Protein AF-A0AA51J6F3-F1 (afdb_monomer_lite)

Secondary structure (DSSP, 8-state):
-------SS---------GGGGT--PPPPHHHHHHHHH-HHHHHHHHHHHHHHHHHHHHHHHHHHHHHHHHT--TT--

Radius of gyration: 22.63 Å; chains: 1; bounding box: 37×54×53 Å

Structure (mmCIF, N/CA/C/O backbone):
data_AF-A0AA51J6F3-F1
#
_entry.id   AF-A0AA51J6F3-F1
#
loop_
_atom_site.group_PDB
_atom_site.id
_atom_site.type_symbol
_atom_site.label_atom_id
_atom_site.label_alt_id
_atom_site.label_comp_id
_atom_site.label_asym_id
_atom_site.label_entity_id
_atom_site.label_seq_id
_atom_site.pdbx_PDB_ins_code
_atom_site.Cartn_x
_atom_site.Cartn_y
_atom_site.Cartn_z
_atom_site.occupancy
_atom_site.B_iso_or_equiv
_atom_site.auth_seq_id
_atom_site.auth_comp_id
_atom_site.auth_asym_id
_atom_site.auth_atom_id
_atom_site.pdbx_PDB_model_num
ATOM 1 N N . ASN A 1 1 ? -26.221 -21.370 3.228 1.00 49.34 1 ASN A N 1
ATOM 2 C CA . ASN A 1 1 ? -25.291 -22.514 3.306 1.00 49.34 1 ASN A CA 1
ATOM 3 C C . ASN A 1 1 ? -25.322 -23.254 1.983 1.00 49.34 1 ASN A C 1
ATOM 5 O O . ASN A 1 1 ? -26.370 -23.779 1.645 1.00 49.34 1 ASN A O 1
ATOM 9 N N . LEU A 1 2 ? -24.222 -23.212 1.225 1.00 69.94 2 LEU A N 1
ATOM 10 C CA . LEU A 1 2 ? -24.066 -23.797 -0.123 1.00 69.94 2 LEU A CA 1
ATOM 11 C C . LEU A 1 2 ? -23.072 -24.978 -0.114 1.00 69.94 2 LEU A C 1
ATOM 13 O O . LEU A 1 2 ? -22.434 -25.269 -1.120 1.00 69.94 2 LEU A O 1
ATOM 17 N N . GLU A 1 3 ? -22.885 -25.631 1.034 1.00 77.50 3 GLU A N 1
ATOM 18 C CA . GLU A 1 3 ? -21.917 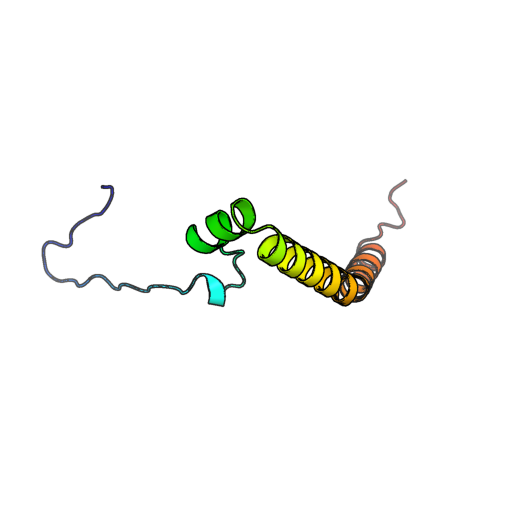-26.720 1.174 1.00 77.50 3 GLU A CA 1
ATOM 19 C C . GLU A 1 3 ? -22.579 -28.091 1.031 1.00 77.50 3 GLU A C 1
ATOM 21 O O . GLU A 1 3 ? -23.596 -28.373 1.666 1.00 77.50 3 GLU A O 1
ATOM 26 N N . TYR A 1 4 ? -21.971 -28.956 0.218 1.00 82.69 4 TYR A N 1
ATOM 27 C CA . TYR A 1 4 ? -22.355 -30.359 0.095 1.00 82.69 4 TYR A CA 1
ATOM 28 C C . TYR A 1 4 ? -21.712 -31.203 1.200 1.00 82.69 4 TYR A C 1
ATOM 30 O O . TYR A 1 4 ? -20.563 -30.977 1.587 1.00 82.69 4 TYR A O 1
ATOM 38 N N . VAL A 1 5 ? -22.449 -32.208 1.680 1.00 83.75 5 VAL A N 1
ATOM 39 C CA . VAL A 1 5 ? -22.009 -33.128 2.737 1.00 83.75 5 VAL A CA 1
ATOM 40 C C . VAL A 1 5 ? -21.634 -34.474 2.122 1.00 83.75 5 VAL A C 1
ATOM 42 O O . VAL A 1 5 ? -22.384 -35.034 1.324 1.00 83.75 5 VAL A O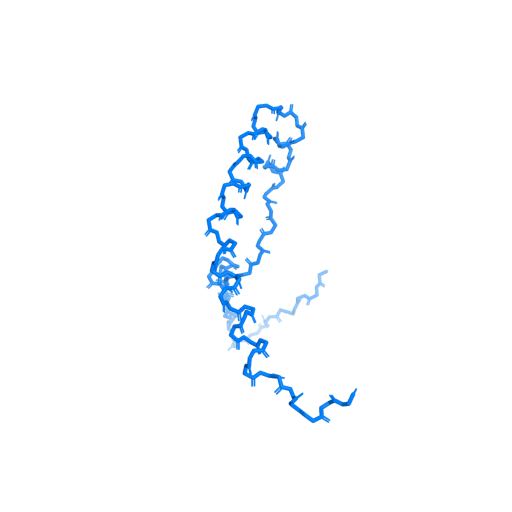 1
ATOM 45 N N . ILE A 1 6 ? -20.473 -35.007 2.502 1.00 82.00 6 ILE A N 1
ATOM 46 C CA . ILE A 1 6 ? -20.046 -36.349 2.097 1.00 82.00 6 ILE A CA 1
ATOM 47 C C . ILE A 1 6 ? -20.782 -37.373 2.969 1.00 82.00 6 ILE A C 1
ATOM 49 O O . ILE A 1 6 ? -20.656 -37.340 4.190 1.00 82.00 6 ILE A O 1
ATOM 53 N N . VAL A 1 7 ? -21.538 -38.282 2.346 1.00 85.75 7 VAL A N 1
ATOM 54 C CA . VAL A 1 7 ? -22.395 -39.248 3.060 1.00 85.75 7 VAL A CA 1
ATOM 55 C C . VAL A 1 7 ? -21.657 -40.549 3.413 1.00 85.75 7 VAL A C 1
ATOM 57 O O . VAL A 1 7 ? -21.889 -41.097 4.485 1.00 85.75 7 VAL A O 1
ATOM 60 N N . SER A 1 8 ? -20.745 -41.051 2.568 1.00 85.38 8 SER A N 1
ATOM 61 C CA . SER A 1 8 ? -19.859 -42.179 2.918 1.00 85.38 8 SER A CA 1
ATOM 62 C C . SER A 1 8 ? -18.672 -42.322 1.952 1.00 85.38 8 SER A C 1
ATOM 64 O O . SER A 1 8 ? -18.702 -41.791 0.843 1.00 85.38 8 SER A O 1
ATOM 66 N N . GLY A 1 9 ? -17.622 -43.036 2.375 1.00 85.56 9 GLY A N 1
ATOM 67 C CA . GLY A 1 9 ? -16.529 -43.497 1.503 1.00 85.56 9 GLY A CA 1
ATOM 68 C C . GLY A 1 9 ? -15.442 -42.474 1.149 1.00 85.56 9 GLY A C 1
ATOM 69 O O . GLY A 1 9 ? -14.450 -42.847 0.530 1.00 85.56 9 GLY A O 1
ATOM 70 N N . ALA A 1 10 ? -15.577 -41.211 1.560 1.00 84.62 10 ALA A N 1
ATOM 71 C CA . ALA A 1 10 ? -14.577 -40.174 1.317 1.00 84.62 10 ALA A CA 1
ATOM 72 C C . ALA A 1 10 ? -14.424 -39.233 2.522 1.00 84.62 10 ALA A C 1
ATOM 74 O O . ALA A 1 10 ? -15.299 -39.145 3.382 1.00 84.62 10 ALA A O 1
ATOM 75 N N . ARG A 1 11 ? -13.301 -38.508 2.569 1.00 80.44 11 ARG A N 1
ATOM 76 C CA . ARG A 1 11 ? -13.059 -37.410 3.516 1.00 80.44 11 ARG A CA 1
ATOM 77 C C . ARG A 1 11 ? -12.805 -36.126 2.740 1.00 80.44 11 ARG A C 1
ATOM 79 O O . ARG A 1 11 ? -12.137 -36.160 1.707 1.00 80.44 11 ARG A O 1
ATOM 86 N N . ARG A 1 12 ? -13.314 -34.999 3.237 1.00 81.25 12 ARG A N 1
ATOM 87 C CA . ARG A 1 12 ? -13.025 -33.690 2.645 1.00 81.25 12 ARG A CA 1
ATOM 88 C C . ARG A 1 12 ? -11.551 -33.376 2.889 1.00 81.25 12 ARG A C 1
ATOM 90 O O . ARG A 1 12 ? -11.077 -33.472 4.018 1.00 81.25 12 ARG A O 1
ATOM 97 N N . GLN A 1 13 ? -10.831 -33.018 1.835 1.00 79.94 13 GLN A N 1
ATOM 98 C CA . GLN A 1 13 ? -9.511 -32.425 1.983 1.00 79.94 13 GLN A CA 1
ATOM 99 C C . GLN A 1 13 ? -9.702 -30.923 2.200 1.00 79.94 13 GLN A C 1
ATOM 101 O O . GLN A 1 13 ? -10.013 -30.188 1.265 1.00 79.94 13 GLN A O 1
ATOM 106 N N . GLU A 1 14 ? -9.579 -30.474 3.446 1.00 74.62 14 GLU A N 1
ATOM 107 C CA . GLU A 1 14 ? -9.569 -29.047 3.762 1.00 74.62 14 GLU A CA 1
ATOM 108 C C . GLU A 1 14 ? -8.157 -28.489 3.582 1.00 74.62 14 GLU A C 1
ATOM 110 O O . GLU A 1 14 ? -7.357 -28.479 4.514 1.00 74.62 14 GLU A O 1
ATOM 115 N N . ASN A 1 15 ? -7.851 -28.000 2.382 1.00 72.94 15 ASN A N 1
ATOM 116 C CA . ASN A 1 15 ? -6.708 -27.111 2.211 1.00 72.94 15 ASN A CA 1
ATOM 117 C C . ASN A 1 15 ? -7.158 -25.693 2.572 1.00 72.94 15 ASN A C 1
ATOM 119 O O . ASN A 1 15 ? -7.856 -25.034 1.801 1.00 72.94 15 ASN A O 1
ATOM 123 N N . ARG A 1 16 ? -6.783 -25.239 3.769 1.00 69.44 16 ARG A N 1
ATOM 124 C CA . ARG A 1 16 ? -6.901 -23.834 4.165 1.00 69.44 16 ARG A CA 1
ATOM 125 C C . ARG A 1 16 ? -5.654 -23.133 3.663 1.00 69.44 16 ARG A C 1
ATOM 127 O O . ARG A 1 16 ? -4.570 -23.373 4.1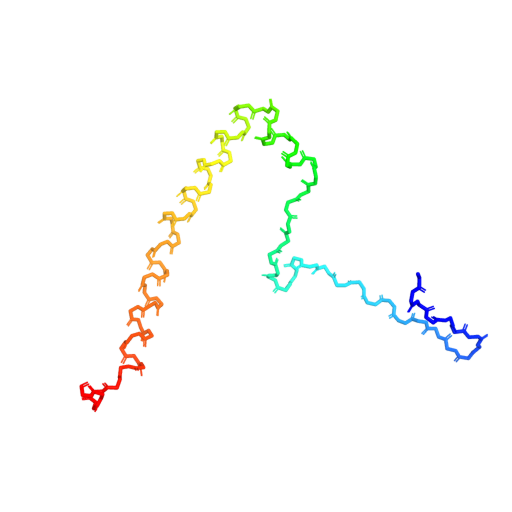78 1.00 69.44 16 ARG A O 1
ATOM 134 N N . TRP A 1 17 ? -5.811 -22.350 2.608 1.00 72.38 17 TRP A N 1
ATOM 135 C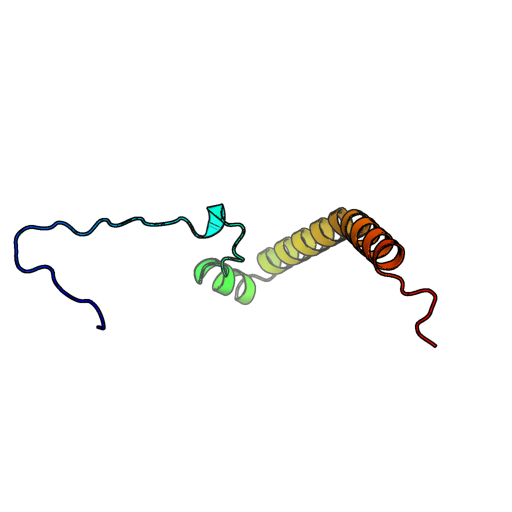 CA . TRP A 1 17 ? -4.727 -21.519 2.113 1.00 72.38 17 TRP A CA 1
ATOM 136 C C . TRP A 1 17 ? -4.661 -20.251 2.956 1.00 72.38 17 TRP A C 1
ATOM 138 O O . TRP A 1 17 ? -5.710 -19.643 3.191 1.00 72.38 17 TRP A O 1
ATOM 148 N N . ASP A 1 18 ? -3.472 -19.863 3.412 1.00 75.38 18 ASP A N 1
ATOM 149 C CA . ASP A 1 18 ? -3.303 -18.541 4.003 1.00 75.38 18 ASP A CA 1
ATOM 150 C C . ASP A 1 18 ? -3.375 -17.508 2.866 1.00 75.38 18 ASP A C 1
ATOM 152 O O . ASP A 1 18 ? -2.575 -17.569 1.927 1.00 75.38 18 ASP A O 1
ATOM 156 N N . PRO A 1 19 ? -4.330 -16.562 2.887 1.00 71.50 19 PRO A N 1
ATOM 157 C CA . PRO A 1 19 ? -4.418 -15.525 1.864 1.00 71.50 19 PRO A CA 1
ATOM 158 C C . PRO A 1 19 ? -3.120 -14.713 1.714 1.00 71.50 19 PRO A C 1
ATOM 160 O O . PRO A 1 19 ? -2.853 -14.178 0.637 1.00 71.50 19 PRO A O 1
ATOM 163 N N . THR A 1 20 ? -2.294 -14.640 2.762 1.00 76.06 20 THR A N 1
ATOM 164 C CA . THR A 1 20 ? -1.013 -13.923 2.739 1.00 76.06 20 THR A CA 1
ATOM 165 C C . THR A 1 20 ? 0.067 -14.630 1.915 1.00 76.06 20 THR A C 1
ATOM 167 O O . THR A 1 20 ? 0.902 -13.949 1.318 1.00 76.06 20 THR A O 1
ATOM 170 N N . ASP A 1 21 ? -0.001 -15.956 1.758 1.00 77.44 21 ASP A N 1
ATOM 171 C CA . ASP A 1 21 ? 1.006 -16.742 1.028 1.00 77.44 21 ASP A CA 1
ATOM 172 C C . ASP A 1 21 ? 0.984 -16.493 -0.491 1.00 77.44 21 ASP A C 1
ATOM 174 O O . ASP A 1 21 ? 1.986 -16.691 -1.177 1.00 77.44 21 ASP A O 1
ATOM 178 N N . ASN A 1 22 ? -0.143 -16.020 -1.034 1.00 75.75 22 ASN A N 1
ATOM 179 C CA . ASN A 1 22 ? -0.308 -15.768 -2.473 1.00 75.75 22 ASN A CA 1
ATOM 180 C C . ASN A 1 22 ? -0.114 -14.301 -2.870 1.00 75.75 22 ASN A C 1
ATOM 182 O O . ASN A 1 22 ? -0.425 -13.926 -4.002 1.00 75.75 22 ASN A O 1
ATOM 186 N N . GLY A 1 23 ? 0.339 -13.450 -1.945 1.00 69.81 23 GLY A N 1
ATOM 187 C CA . GLY A 1 23 ? 0.420 -12.008 -2.185 1.00 69.81 23 GLY A CA 1
ATOM 188 C C . GLY A 1 23 ? -0.949 -11.370 -2.448 1.00 69.81 23 GLY A C 1
ATOM 189 O O . GLY A 1 23 ? -1.026 -10.304 -3.061 1.00 69.81 23 GLY A O 1
ATOM 190 N N . GLN A 1 24 ? -2.037 -12.019 -2.016 1.00 77.69 24 GLN A N 1
ATOM 191 C CA . GLN A 1 24 ? -3.365 -11.430 -2.081 1.00 77.69 24 GLN A CA 1
ATOM 192 C C . GLN A 1 24 ? -3.412 -10.232 -1.135 1.00 77.69 24 GLN A C 1
ATOM 194 O O . GLN A 1 24 ? -2.936 -10.293 -0.002 1.00 77.69 24 GLN A O 1
ATOM 199 N N . ILE A 1 25 ? -4.021 -9.139 -1.591 1.00 74.12 25 ILE A N 1
ATOM 200 C CA . ILE A 1 25 ? -4.273 -7.984 -0.732 1.00 74.12 25 ILE A CA 1
ATOM 201 C C . ILE A 1 25 ? -5.368 -8.390 0.253 1.00 74.12 25 ILE A C 1
ATOM 203 O O . ILE A 1 25 ? -6.551 -8.450 -0.092 1.00 74.12 25 ILE A O 1
ATOM 207 N N . VAL A 1 26 ? -4.950 -8.728 1.470 1.00 80.50 26 VAL A N 1
ATOM 208 C CA . VAL A 1 26 ? -5.856 -9.062 2.563 1.00 80.50 26 VAL A CA 1
ATOM 209 C C . VAL A 1 26 ? -6.367 -7.752 3.156 1.00 80.50 26 VAL A C 1
ATOM 211 O O . VAL A 1 26 ? -5.555 -6.911 3.546 1.00 80.50 26 VAL A O 1
ATOM 214 N N . PRO A 1 27 ? -7.691 -7.534 3.210 1.00 80.94 27 PRO A N 1
ATOM 215 C CA . PRO A 1 27 ? -8.227 -6.348 3.854 1.00 80.94 27 PRO A CA 1
ATOM 216 C C . PRO A 1 27 ? -7.834 -6.336 5.331 1.00 80.94 27 PRO A C 1
ATOM 218 O O . PRO A 1 27 ? -7.790 -7.380 5.986 1.00 80.94 27 PRO A O 1
ATOM 221 N N . GLU A 1 28 ? -7.578 -5.143 5.861 1.00 82.81 28 GLU A N 1
ATOM 222 C CA . GLU A 1 28 ? -7.258 -4.988 7.275 1.00 82.81 28 GLU A CA 1
ATOM 223 C C . GLU A 1 28 ? -8.360 -5.550 8.176 1.00 82.81 28 GLU A C 1
ATOM 225 O O . GLU A 1 28 ? -9.550 -5.551 7.839 1.00 82.81 28 GLU A O 1
ATOM 230 N N . THR A 1 29 ? -7.958 -5.996 9.366 1.00 88.31 29 THR A N 1
ATOM 231 C CA . THR A 1 29 ? -8.906 -6.502 10.355 1.00 88.31 29 THR A CA 1
ATOM 232 C C . THR A 1 29 ? -9.886 -5.405 10.782 1.00 88.31 29 THR A C 1
ATOM 234 O O . THR A 1 29 ? -9.559 -4.216 10.806 1.00 88.31 29 THR A O 1
ATOM 237 N N . LYS A 1 30 ? -11.099 -5.801 11.187 1.00 87.56 30 LYS A N 1
ATOM 238 C CA . LYS A 1 30 ? -12.110 -4.861 11.706 1.00 87.56 30 LYS A CA 1
ATOM 239 C C . LYS A 1 30 ? -11.605 -4.066 12.915 1.00 87.56 30 LYS A C 1
ATOM 241 O O . LYS A 1 30 ? -12.015 -2.927 13.116 1.00 87.56 30 LYS A O 1
ATOM 246 N N . GLU A 1 31 ? -10.722 -4.661 13.712 1.00 89.75 31 GLU A N 1
ATOM 247 C CA . GLU A 1 31 ? -10.100 -4.007 14.863 1.00 89.75 31 GLU A CA 1
ATOM 248 C C . GLU A 1 31 ? -9.156 -2.886 14.423 1.00 89.75 31 GLU A C 1
ATOM 250 O O . GLU A 1 31 ? -9.241 -1.776 14.950 1.00 89.75 31 GLU A O 1
ATOM 255 N N . THR A 1 32 ? -8.317 -3.138 13.414 1.00 88.81 32 THR A N 1
ATOM 256 C CA . THR A 1 32 ? -7.444 -2.118 12.817 1.00 88.81 32 THR A CA 1
ATOM 257 C C . THR A 1 32 ? -8.265 -0.976 12.226 1.00 88.81 32 THR A C 1
ATOM 259 O O . THR A 1 32 ? -8.007 0.185 12.538 1.00 88.81 32 THR A O 1
ATOM 262 N N . GLN A 1 33 ? -9.324 -1.292 11.474 1.00 88.69 33 GLN A N 1
ATOM 263 C CA . GLN A 1 33 ? -10.225 -0.285 10.902 1.00 88.69 33 GLN A CA 1
ATOM 264 C C . GLN A 1 33 ? -10.872 0.593 11.977 1.00 88.69 33 GLN A C 1
ATOM 266 O O . GLN A 1 33 ? -10.942 1.813 11.827 1.00 88.69 33 GLN A O 1
ATOM 271 N N . LYS A 1 34 ? -11.310 -0.015 13.085 1.00 91.56 34 LYS A N 1
ATOM 272 C CA . LYS A 1 34 ? -11.868 0.718 14.223 1.00 91.56 34 LYS A CA 1
ATOM 273 C C . LYS A 1 34 ? -10.830 1.655 14.844 1.00 91.56 34 LYS A C 1
ATOM 275 O O . LYS A 1 34 ? -11.122 2.826 15.060 1.00 91.56 34 LYS A O 1
ATOM 280 N N . ARG A 1 35 ? -9.601 1.180 15.063 1.00 91.62 35 ARG A N 1
ATOM 281 C CA . ARG A 1 35 ? -8.510 2.006 15.608 1.00 91.62 35 ARG A CA 1
ATOM 282 C C . ARG A 1 35 ? -8.114 3.151 14.676 1.00 91.62 35 ARG A C 1
ATOM 284 O O . ARG A 1 35 ? -7.873 4.249 15.156 1.00 91.62 35 ARG A O 1
ATOM 291 N N . LEU A 1 36 ? -8.107 2.937 13.360 1.00 90.75 36 LEU A N 1
ATOM 292 C CA . LEU A 1 36 ? -7.865 3.999 12.373 1.00 90.75 36 LEU A CA 1
ATOM 293 C C . LEU A 1 36 ? -8.944 5.092 12.382 1.00 90.75 36 LEU A C 1
ATOM 295 O O . LEU A 1 36 ? -8.684 6.216 11.937 1.00 90.75 36 LEU A O 1
ATOM 299 N N . PHE A 1 37 ? -10.156 4.765 12.833 1.00 90.81 37 PHE A N 1
ATOM 300 C CA . PHE A 1 37 ? -11.251 5.719 12.969 1.00 90.81 37 PHE A CA 1
ATOM 301 C C . PHE A 1 37 ? -11.221 6.440 14.323 1.00 90.81 37 PHE A C 1
ATOM 303 O O . PHE A 1 37 ? -11.294 7.668 14.346 1.00 90.81 37 PHE A O 1
ATOM 310 N N . ASP A 1 38 ? -11.074 5.689 15.416 1.00 93.62 38 ASP A N 1
ATOM 311 C CA . ASP A 1 38 ? -11.203 6.193 16.788 1.00 93.62 38 ASP A CA 1
ATOM 312 C C . ASP A 1 38 ? -9.926 6.882 17.317 1.00 93.62 38 ASP A C 1
ATOM 314 O O . ASP A 1 38 ? -10.019 7.783 18.150 1.00 93.62 38 ASP A O 1
ATOM 318 N N . ASP A 1 39 ? -8.732 6.492 16.848 1.00 95.19 39 ASP A N 1
ATOM 319 C CA . ASP A 1 39 ? -7.443 6.986 17.355 1.00 95.19 39 ASP A CA 1
ATOM 320 C C . ASP A 1 39 ? -6.685 7.815 16.299 1.00 95.19 39 ASP A C 1
ATOM 322 O O . ASP A 1 39 ? -6.171 7.317 15.291 1.00 95.19 39 ASP A O 1
ATOM 326 N N . ALA A 1 40 ? -6.587 9.122 16.560 1.00 93.25 40 ALA A N 1
ATOM 327 C CA . ALA A 1 40 ? -5.925 10.076 15.677 1.00 93.25 40 ALA A CA 1
ATOM 328 C C . ALA A 1 40 ? -4.402 9.876 15.580 1.00 93.25 40 ALA A C 1
ATOM 330 O O . ALA A 1 40 ? -3.834 10.127 14.514 1.00 93.25 40 ALA A O 1
ATOM 331 N N . MET A 1 41 ? -3.740 9.432 16.654 1.00 95.00 41 MET A N 1
ATOM 332 C CA . MET A 1 41 ? -2.293 9.182 16.650 1.00 95.00 41 MET A CA 1
ATOM 333 C C . MET A 1 41 ? -1.975 7.887 15.911 1.00 95.00 41 MET A C 1
ATOM 335 O O . MET A 1 41 ? -1.118 7.888 15.028 1.00 95.00 41 MET A O 1
ATOM 339 N N . PHE A 1 42 ? -2.748 6.828 16.161 1.00 92.31 42 PHE A N 1
ATOM 340 C CA . PHE A 1 42 ? -2.626 5.564 15.429 1.00 92.31 42 PHE A CA 1
ATOM 341 C C . PHE A 1 42 ? -2.795 5.755 13.914 1.00 92.31 42 PHE A C 1
ATOM 343 O O . PHE A 1 42 ? -2.014 5.232 13.116 1.00 92.31 42 PHE A O 1
ATOM 350 N N . LYS A 1 43 ? -3.776 6.572 13.510 1.00 93.25 43 LYS A N 1
ATOM 351 C CA . LYS A 1 43 ? -3.998 6.949 12.109 1.00 93.25 43 LYS A CA 1
ATOM 352 C C . LYS A 1 43 ? -2.838 7.745 11.514 1.00 93.25 43 LYS A C 1
ATOM 354 O O . LYS A 1 43 ? -2.524 7.563 10.337 1.00 93.25 43 LYS A O 1
ATOM 359 N N . LEU A 1 44 ? -2.243 8.662 12.279 1.00 93.94 44 LEU A N 1
ATOM 360 C CA . LEU A 1 44 ? -1.111 9.463 11.815 1.00 93.94 44 LEU A CA 1
ATOM 361 C C . LEU A 1 44 ? 0.097 8.567 11.529 1.00 93.94 44 LEU A C 1
ATOM 363 O O . LEU A 1 44 ? 0.653 8.643 10.435 1.00 93.94 44 LEU A O 1
ATOM 367 N N . GLU A 1 45 ? 0.441 7.683 12.465 1.00 92.50 45 GLU A N 1
ATOM 368 C CA . GLU A 1 45 ? 1.549 6.740 12.305 1.00 92.50 45 GLU A CA 1
ATOM 369 C C . GLU A 1 45 ? 1.346 5.829 11.089 1.00 92.50 45 GLU A C 1
ATOM 371 O O . GLU A 1 45 ? 2.231 5.762 10.233 1.00 92.50 45 GLU A O 1
ATOM 376 N N . HIS A 1 46 ? 0.159 5.223 10.939 1.00 92.94 46 HIS A N 1
ATOM 377 C CA . HIS A 1 46 ? -0.155 4.361 9.788 1.00 92.94 46 HIS A CA 1
ATOM 378 C C . HIS A 1 46 ? 0.008 5.102 8.459 1.00 92.94 46 HIS A C 1
ATOM 380 O O . HIS A 1 46 ? 0.735 4.650 7.577 1.00 92.94 46 HIS A O 1
ATOM 386 N N . LYS A 1 47 ? -0.559 6.310 8.349 1.00 91.50 47 LYS A N 1
ATOM 387 C CA . LYS A 1 47 ? -0.413 7.137 7.141 1.00 91.50 47 LYS A CA 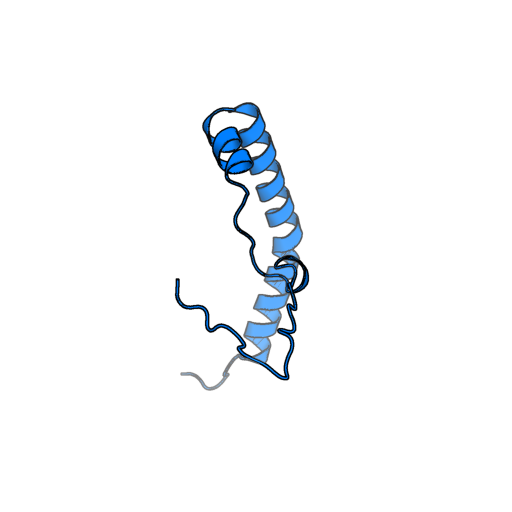1
ATOM 388 C C . LYS A 1 47 ? 1.042 7.469 6.824 1.00 91.50 47 LYS A C 1
ATOM 390 O O . LYS A 1 47 ? 1.423 7.497 5.654 1.00 91.50 47 LYS A O 1
ATOM 395 N N . THR A 1 48 ? 1.853 7.771 7.839 1.00 93.56 48 THR A N 1
ATOM 396 C CA . THR A 1 48 ? 3.278 8.061 7.622 1.00 93.56 48 THR A CA 1
ATOM 397 C C . THR A 1 48 ? 4.058 6.821 7.193 1.00 93.56 48 THR A C 1
ATOM 399 O O . THR A 1 48 ? 4.901 6.925 6.298 1.00 93.56 48 THR A O 1
ATOM 402 N N . GLY A 1 49 ? 3.731 5.654 7.757 1.00 91.31 49 GLY A N 1
ATOM 403 C CA . GLY A 1 49 ? 4.269 4.360 7.346 1.00 91.31 49 GLY A CA 1
ATOM 404 C C . GLY A 1 49 ? 3.988 4.085 5.871 1.00 91.31 49 GLY A C 1
ATOM 405 O O . GLY A 1 49 ? 4.932 3.909 5.097 1.00 91.31 49 GLY A O 1
ATOM 406 N N . ASP A 1 50 ? 2.726 4.189 5.456 1.00 89.88 50 ASP A N 1
ATOM 407 C CA . ASP A 1 50 ? 2.306 3.974 4.065 1.00 89.88 50 ASP A CA 1
ATOM 408 C C . ASP A 1 50 ? 3.005 4.931 3.095 1.00 89.88 50 ASP A C 1
ATOM 410 O O . ASP A 1 50 ? 3.526 4.519 2.056 1.00 89.88 50 ASP A O 1
ATOM 414 N N . ALA A 1 51 ? 3.080 6.219 3.444 1.00 94.25 51 ALA A N 1
ATOM 415 C CA . ALA A 1 51 ? 3.757 7.218 2.621 1.00 94.25 51 ALA A CA 1
ATOM 416 C C . ALA A 1 51 ? 5.260 6.928 2.474 1.00 94.25 51 ALA A C 1
ATOM 418 O O . ALA A 1 51 ? 5.835 7.131 1.399 1.00 94.25 51 ALA A O 1
ATOM 419 N N . SER A 1 52 ? 5.904 6.443 3.539 1.00 94.75 52 SER A N 1
ATOM 420 C CA . SER A 1 52 ? 7.321 6.075 3.514 1.00 94.75 52 SER A CA 1
ATOM 421 C C . SER A 1 52 ? 7.575 4.841 2.640 1.00 94.75 52 SER A C 1
ATOM 423 O O . SER A 1 52 ? 8.470 4.880 1.792 1.00 94.75 52 SER A O 1
ATOM 425 N N . GLY A 1 53 ? 6.734 3.806 2.755 1.00 93.19 53 GLY A N 1
ATOM 426 C CA . GLY A 1 53 ? 6.789 2.611 1.912 1.00 93.19 53 GLY A CA 1
ATOM 427 C C . GLY A 1 53 ? 6.550 2.943 0.441 1.00 93.19 53 GLY A C 1
ATOM 428 O O . GLY A 1 53 ? 7.340 2.561 -0.423 1.00 93.19 53 GLY A O 1
ATOM 429 N N . ALA A 1 54 ? 5.541 3.769 0.151 1.00 92.31 54 ALA A N 1
ATOM 430 C CA . ALA A 1 54 ? 5.270 4.248 -1.202 1.00 92.31 54 ALA A CA 1
ATOM 431 C C . ALA A 1 54 ? 6.473 4.994 -1.797 1.00 92.31 54 ALA A C 1
ATOM 433 O O . ALA A 1 54 ? 6.816 4.794 -2.963 1.00 92.31 54 ALA A O 1
ATOM 434 N N . LYS A 1 55 ? 7.153 5.834 -1.006 1.00 95.38 55 LYS A N 1
ATOM 435 C CA . LYS A 1 55 ? 8.353 6.555 -1.454 1.00 95.38 55 LYS A CA 1
ATOM 436 C C . LYS A 1 55 ? 9.520 5.610 -1.754 1.00 95.38 55 LYS A C 1
ATOM 438 O O . LYS A 1 55 ? 10.259 5.870 -2.704 1.00 95.38 55 LYS A O 1
ATOM 443 N N . LEU A 1 56 ? 9.671 4.541 -0.974 1.00 95.44 56 LEU A N 1
ATOM 444 C CA . LEU A 1 56 ? 10.723 3.540 -1.149 1.00 95.44 56 LEU A CA 1
ATOM 445 C C . LEU A 1 56 ? 10.498 2.681 -2.404 1.00 95.44 56 LEU A C 1
ATOM 447 O O . LEU A 1 56 ? 11.438 2.448 -3.164 1.00 95.44 56 LEU A O 1
ATOM 451 N N . GLU A 1 57 ? 9.251 2.290 -2.673 1.00 95.12 57 GLU A N 1
ATOM 452 C CA . GLU A 1 57 ? 8.897 1.453 -3.829 1.00 95.12 57 GLU A CA 1
ATOM 453 C C . GLU A 1 57 ? 8.717 2.247 -5.134 1.00 95.12 57 GLU A C 1
ATOM 455 O O . GLU A 1 57 ? 8.914 1.706 -6.225 1.00 95.12 57 GLU A O 1
ATOM 460 N N . LYS A 1 58 ? 8.420 3.553 -5.066 1.00 95.25 58 LYS A N 1
ATOM 461 C CA . LYS A 1 58 ? 8.271 4.436 -6.239 1.00 95.25 58 LYS A CA 1
ATOM 462 C C . LYS A 1 58 ? 9.386 4.296 -7.292 1.00 95.25 58 LYS A C 1
ATOM 464 O O . LYS A 1 58 ? 9.050 4.134 -8.466 1.00 95.25 58 LYS A O 1
ATOM 469 N N . PRO A 1 59 ? 10.691 4.332 -6.955 1.00 96.00 59 PRO A N 1
ATOM 470 C CA . PRO A 1 59 ? 11.747 4.146 -7.952 1.00 96.00 59 PRO A CA 1
ATOM 471 C C . PRO A 1 59 ? 11.755 2.741 -8.568 1.00 96.00 59 PRO A C 1
ATOM 473 O O . PRO A 1 59 ? 12.093 2.596 -9.743 1.00 96.00 59 PRO A O 1
ATOM 476 N N . ARG A 1 60 ? 11.382 1.701 -7.813 1.00 95.12 60 ARG A N 1
ATOM 477 C CA . ARG A 1 60 ? 11.291 0.327 -8.327 1.00 95.12 60 ARG A CA 1
ATOM 478 C C . ARG A 1 60 ? 10.166 0.205 -9.351 1.00 95.12 60 ARG A C 1
ATOM 480 O O . ARG A 1 60 ? 10.393 -0.331 -10.434 1.00 95.12 60 ARG A O 1
ATOM 487 N N . LEU A 1 61 ? 8.997 0.761 -9.036 1.00 95.06 61 LEU A N 1
ATOM 488 C CA . LEU A 1 61 ? 7.865 0.833 -9.960 1.00 95.06 61 LEU A CA 1
ATOM 489 C C . LEU A 1 61 ? 8.214 1.650 -11.208 1.00 95.06 61 LEU A C 1
ATOM 491 O O . LEU A 1 61 ? 7.948 1.198 -12.316 1.00 95.06 61 LEU A O 1
ATOM 495 N N . GLY A 1 62 ? 8.891 2.791 -11.052 1.00 95.44 62 GLY A N 1
ATOM 496 C CA . GLY A 1 62 ? 9.340 3.608 -12.184 1.00 95.44 62 GLY A CA 1
A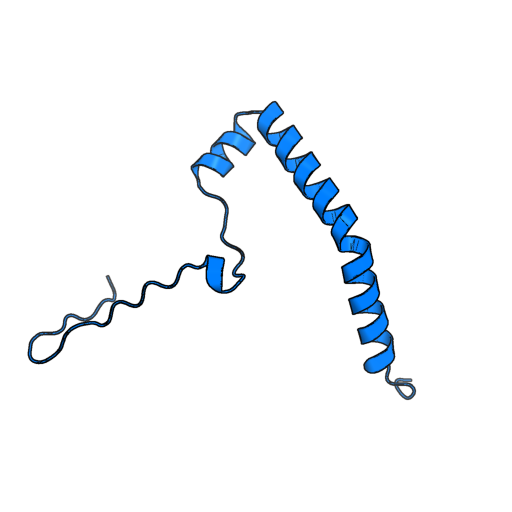TOM 497 C C . GLY A 1 62 ? 10.257 2.853 -13.152 1.00 95.44 62 GLY A C 1
ATOM 498 O O . GLY A 1 62 ? 10.089 2.956 -14.363 1.00 95.44 62 GLY A O 1
ATOM 499 N N . LYS A 1 63 ? 11.181 2.027 -12.640 1.00 95.25 63 LYS A N 1
ATOM 500 C CA . LYS A 1 63 ? 12.031 1.162 -13.481 1.00 95.25 63 LYS A CA 1
ATOM 501 C C . LYS A 1 63 ? 11.223 0.105 -14.238 1.00 95.25 63 LYS A C 1
ATOM 503 O O . LYS A 1 63 ? 11.507 -0.154 -15.403 1.00 95.25 63 LYS A O 1
ATOM 508 N N . LEU A 1 64 ? 10.237 -0.507 -13.580 1.00 94.38 64 LEU A N 1
ATOM 509 C CA . LEU A 1 64 ? 9.338 -1.495 -14.188 1.00 94.38 64 LEU A CA 1
ATOM 510 C C . LEU A 1 64 ? 8.511 -0.880 -15.317 1.00 94.38 64 LEU A C 1
ATOM 512 O O . LEU A 1 64 ? 8.477 -1.443 -16.409 1.00 94.38 64 LEU A O 1
ATOM 516 N N . VAL A 1 65 ? 7.904 0.281 -15.060 1.00 94.06 65 VAL A N 1
ATOM 517 C CA . VAL A 1 65 ? 7.123 1.032 -16.051 1.00 94.06 65 VAL A CA 1
ATOM 518 C C . VAL A 1 65 ? 8.006 1.428 -17.227 1.00 94.06 65 VAL A C 1
ATOM 520 O O . VAL A 1 65 ? 7.697 1.041 -18.346 1.00 94.06 65 VAL A O 1
ATOM 523 N N . GLY A 1 66 ? 9.154 2.068 -16.983 1.00 93.19 66 GLY A N 1
ATOM 524 C CA . GLY A 1 66 ? 10.055 2.483 -18.062 1.00 93.19 66 GLY A CA 1
ATOM 525 C C . GLY A 1 66 ? 10.574 1.308 -18.899 1.00 93.19 66 GLY A C 1
ATOM 526 O O . GLY A 1 66 ? 10.665 1.400 -20.119 1.00 93.19 66 GLY A O 1
ATOM 527 N N . ARG A 1 67 ? 10.854 0.153 -18.278 1.00 93.19 67 ARG A N 1
ATOM 528 C CA . ARG A 1 67 ? 11.199 -1.067 -19.024 1.00 93.19 67 ARG A CA 1
ATOM 529 C C . ARG A 1 67 ? 10.029 -1.554 -19.871 1.00 93.19 67 ARG A C 1
ATOM 531 O O . ARG A 1 67 ? 10.251 -1.991 -20.994 1.00 93.19 67 ARG A O 1
ATOM 538 N N . ASN A 1 68 ? 8.815 -1.546 -19.326 1.00 91.00 68 ASN A N 1
ATOM 539 C CA . ASN A 1 68 ? 7.635 -1.997 -20.052 1.00 91.00 68 ASN A CA 1
ATOM 540 C C . ASN A 1 68 ? 7.339 -1.091 -21.248 1.00 91.00 68 ASN A C 1
ATOM 542 O O . ASN A 1 68 ? 7.155 -1.602 -22.344 1.00 91.00 68 ASN A O 1
ATOM 546 N N . GLU A 1 69 ? 7.388 0.226 -21.044 1.00 89.62 69 GLU A N 1
ATOM 547 C CA . GLU A 1 69 ? 7.223 1.232 -22.095 1.00 89.62 69 GLU A CA 1
ATOM 548 C C . GLU A 1 69 ? 8.208 1.014 -23.236 1.00 89.62 69 GLU A C 1
ATOM 550 O O . GLU A 1 69 ? 7.784 1.045 -24.374 1.00 89.62 69 GLU A O 1
ATOM 555 N N . VAL A 1 70 ? 9.485 0.725 -22.961 1.00 86.94 70 VAL A N 1
ATOM 556 C CA . VAL A 1 70 ? 10.479 0.458 -24.018 1.00 86.94 70 VAL A CA 1
ATOM 557 C C . VAL A 1 70 ? 10.243 -0.882 -24.717 1.00 86.94 70 VAL A C 1
ATOM 559 O O . VAL A 1 70 ? 10.363 -0.965 -25.933 1.00 86.94 70 VAL A O 1
ATOM 562 N N . VAL A 1 71 ? 9.942 -1.947 -23.969 1.00 89.19 71 VAL A N 1
ATOM 563 C CA . VAL A 1 71 ? 9.805 -3.302 -24.538 1.00 89.19 71 VAL A CA 1
ATOM 564 C C . VAL A 1 71 ? 8.523 -3.458 -25.355 1.00 89.19 71 VAL A C 1
ATOM 566 O O . VAL A 1 71 ? 8.498 -4.249 -26.291 1.00 89.19 71 VAL A O 1
ATOM 569 N N . TRP A 1 72 ? 7.466 -2.738 -24.985 1.00 86.38 72 TRP A N 1
ATOM 570 C CA . TRP A 1 72 ? 6.146 -2.821 -25.612 1.00 86.38 72 TRP A CA 1
ATOM 571 C C . TRP A 1 72 ? 5.852 -1.597 -26.480 1.00 86.38 72 TRP A C 1
ATOM 573 O O . TRP A 1 72 ? 4.723 -1.437 -26.932 1.00 86.38 72 TRP A O 1
ATOM 583 N N . LYS A 1 73 ? 6.849 -0.730 -26.701 1.00 83.00 73 LYS A N 1
ATOM 584 C CA . LYS A 1 73 ? 6.728 0.391 -27.625 1.00 83.00 73 LYS A CA 1
ATOM 585 C C . LYS A 1 73 ? 6.543 -0.163 -29.028 1.00 83.00 73 LYS A C 1
ATOM 587 O O . LYS A 1 73 ? 7.455 -0.797 -29.558 1.00 83.00 73 LYS A O 1
ATOM 592 N N . ASP A 1 74 ? 5.385 0.084 -29.621 1.00 83.31 74 ASP A N 1
ATOM 593 C CA . ASP A 1 74 ? 5.216 -0.106 -31.051 1.00 83.31 74 ASP A CA 1
ATOM 594 C C . ASP A 1 74 ? 5.749 1.143 -31.762 1.00 83.31 74 ASP A C 1
ATOM 596 O O . ASP A 1 74 ? 5.175 2.227 -31.673 1.00 83.31 74 ASP A O 1
ATOM 600 N N . ASP A 1 75 ? 6.892 1.012 -32.434 1.00 79.25 75 ASP A N 1
ATOM 601 C CA . ASP A 1 75 ? 7.488 2.105 -33.211 1.00 79.25 75 ASP A CA 1
ATOM 602 C C . ASP A 1 75 ? 6.712 2.407 -34.512 1.00 79.25 75 ASP A C 1
ATOM 604 O O . ASP A 1 75 ? 7.065 3.347 -35.228 1.00 79.25 75 ASP A O 1
ATOM 608 N N . TYR A 1 76 ? 5.665 1.630 -34.813 1.00 81.19 76 TYR A N 1
ATOM 609 C CA . TYR A 1 76 ? 4.797 1.781 -35.981 1.00 81.19 76 TYR A CA 1
ATOM 610 C C . TYR A 1 76 ? 3.341 2.134 -35.629 1.00 81.19 76 TYR A C 1
ATOM 612 O O . TYR A 1 76 ? 2.530 2.279 -36.549 1.00 81.19 76 TYR A O 1
ATOM 620 N N . GLU A 1 77 ? 2.993 2.312 -34.347 1.00 71.25 77 GLU A N 1
ATOM 621 C CA . GLU A 1 77 ? 1.727 2.960 -33.973 1.00 71.25 77 GLU A CA 1
ATOM 622 C C . GLU A 1 77 ? 1.792 4.444 -34.378 1.00 71.25 77 GLU A C 1
ATOM 624 O O . GLU A 1 77 ? 2.628 5.204 -33.887 1.00 71.25 77 GLU A O 1
ATOM 629 N N . ALA A 1 78 ? 0.951 4.816 -35.350 1.00 60.84 78 ALA A N 1
ATOM 630 C CA . ALA A 1 78 ? 0.896 6.134 -35.989 1.00 60.84 78 ALA A CA 1
ATOM 631 C C . ALA A 1 78 ? 0.326 7.243 -35.091 1.00 60.84 78 ALA A C 1
ATOM 633 O O . ALA A 1 78 ? -0.631 6.965 -34.332 1.00 60.84 78 ALA A O 1
#

Sequence (78 aa):
NLEYVIVSGARRQENRWDPTDNGQIVPETKETQKRLFDDAMFKLEHKTGDASGAKLEKPRLGKLVGRNEVVWKDDYEA

pLDDT: mean 85.71, std 9.29, range [49.34, 96.0]

InterPro domains:
  IPR007590 Saf4/Yju2 protein [PF04502] (1-78)
  IPR007590 Saf4/Yju2 protein [PTHR12111] (1-66)

Organism: NCBI:txid2201709

Foldseek 3Di:
DPDDDDPDDDDDDDDDDDCVVVVHPDDDDPVLVVCCVPPPVSVVVVVVVVVVVCVVCVVVVVVVVVVCCVVVPDPPPD